Protein AF-A0A7X7JCR7-F1 (afdb_monomer)

Sequence (50 aa):
LPAIEQLEQALESFDGTILLVTHDRRMLETVRLTRRWHVEDGRVTEVDPG

Solvent-accessible surface area (backbone atoms only — not comparable to full-atom values): 3543 Å² total; per-residue (Å²): 140,63,69,66,64,54,47,47,53,54,60,74,69,47,95,69,91,82,87,87,84,78,90,55,65,66,62,64,71,73,44,93,61,96,70,37,74,47,77,56,98,93,40,79,43,82,46,86,68,126

Mean predicted aligned error: 5.57 Å

Structure (mmCIF, N/CA/C/O backbone):
data_AF-A0A7X7JCR7-F1
#
_entry.id   AF-A0A7X7JCR7-F1
#
loop_
_atom_site.group_PDB
_atom_site.id
_atom_site.type_symbol
_atom_site.label_atom_id
_atom_site.label_alt_id
_atom_site.label_comp_id
_atom_site.label_asym_id
_atom_site.label_entity_id
_atom_site.label_seq_id
_atom_site.pdbx_PDB_ins_code
_atom_site.Cartn_x
_atom_site.Cartn_y
_atom_site.Cartn_z
_atom_site.occupancy
_atom_site.B_iso_or_equiv
_atom_site.auth_seq_id
_atom_site.auth_comp_id
_atom_site.auth_asym_id
_atom_site.auth_atom_id
_atom_site.pdbx_PDB_model_num
ATOM 1 N N . LEU A 1 1 ? 11.575 14.842 15.106 1.00 56.97 1 LEU A N 1
ATOM 2 C CA . LEU A 1 1 ? 11.220 13.772 14.151 1.00 56.97 1 LEU A CA 1
ATOM 3 C C . LEU A 1 1 ? 9.776 13.371 14.450 1.00 56.97 1 LEU A C 1
ATOM 5 O O . LEU A 1 1 ? 9.606 12.692 15.444 1.00 56.97 1 LEU A O 1
ATOM 9 N N . PRO A 1 2 ? 8.751 13.943 13.781 1.00 63.22 2 PRO A N 1
ATOM 10 C CA . PRO A 1 2 ? 7.363 13.545 14.077 1.00 63.22 2 PRO A CA 1
ATOM 11 C C . PRO A 1 2 ? 6.452 13.275 12.861 1.00 63.22 2 PRO A C 1
ATOM 13 O O . PRO A 1 2 ? 5.404 12.667 13.018 1.00 63.22 2 PRO A O 1
ATOM 16 N N . ALA A 1 3 ? 6.800 13.726 11.651 1.00 70.06 3 ALA A N 1
ATOM 17 C CA . ALA A 1 3 ? 5.849 13.726 10.532 1.00 70.06 3 ALA A CA 1
ATOM 18 C C . ALA A 1 3 ? 5.641 12.339 9.896 1.00 70.06 3 ALA A C 1
ATOM 20 O O . ALA A 1 3 ? 4.542 12.033 9.448 1.00 70.06 3 ALA A O 1
ATOM 21 N N . ILE A 1 4 ? 6.686 11.505 9.863 1.00 72.12 4 ILE A N 1
ATOM 22 C CA . ILE A 1 4 ? 6.624 10.162 9.261 1.00 72.12 4 ILE A CA 1
ATOM 23 C C . ILE A 1 4 ? 5.824 9.206 10.156 1.00 72.12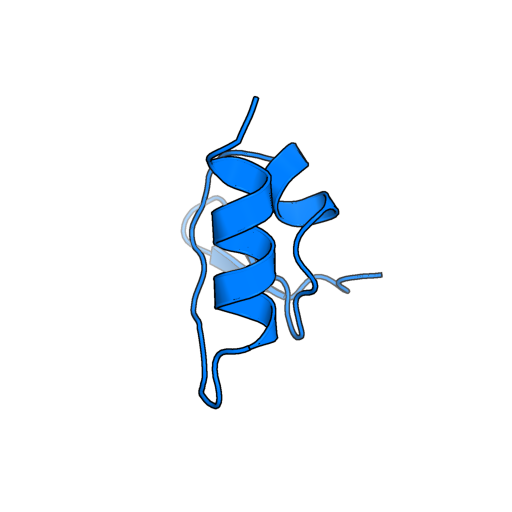 4 ILE A C 1
ATOM 25 O O . ILE A 1 4 ? 4.917 8.543 9.674 1.00 72.12 4 ILE A O 1
ATOM 29 N N . GLU A 1 5 ? 6.074 9.218 11.466 1.00 75.06 5 GLU A N 1
ATOM 30 C CA . GLU A 1 5 ? 5.353 8.375 12.435 1.00 75.06 5 GLU A CA 1
ATOM 31 C C . GLU A 1 5 ? 3.852 8.713 12.492 1.00 75.06 5 GLU A C 1
ATOM 33 O O . GLU A 1 5 ? 3.004 7.827 12.574 1.00 75.06 5 GLU A O 1
ATOM 38 N N . GLN A 1 6 ? 3.498 10.002 12.399 1.00 78.25 6 GLN A N 1
ATOM 39 C CA . GLN A 1 6 ? 2.094 10.421 12.315 1.00 78.25 6 GLN A CA 1
ATOM 40 C C . GLN A 1 6 ? 1.419 9.936 11.030 1.00 78.25 6 GLN A C 1
ATOM 42 O O . GLN A 1 6 ? 0.243 9.575 11.052 1.00 78.25 6 GLN A O 1
ATOM 47 N N . LEU A 1 7 ? 2.153 9.928 9.916 1.00 78.62 7 LEU A N 1
ATOM 48 C CA . LEU A 1 7 ? 1.647 9.412 8.653 1.00 78.62 7 LEU A CA 1
ATOM 49 C C . LEU A 1 7 ? 1.420 7.900 8.738 1.00 78.62 7 LEU A C 1
ATOM 51 O O . LEU A 1 7 ? 0.364 7.438 8.330 1.00 78.62 7 LEU A O 1
ATOM 55 N N . GLU A 1 8 ? 2.341 7.142 9.327 1.00 78.12 8 GLU A N 1
ATOM 56 C CA . GLU A 1 8 ? 2.183 5.696 9.537 1.00 78.12 8 GLU A CA 1
ATOM 57 C C . GLU A 1 8 ? 0.928 5.363 10.355 1.00 78.12 8 GLU A C 1
ATOM 59 O O . GLU A 1 8 ? 0.113 4.556 9.912 1.00 78.12 8 GLU A O 1
ATOM 64 N N . GLN A 1 9 ? 0.699 6.047 11.480 1.00 80.38 9 GLN A N 1
ATOM 65 C CA . GLN A 1 9 ? -0.508 5.839 12.297 1.00 80.38 9 GLN A CA 1
ATOM 66 C C . GLN A 1 9 ? -1.801 6.201 11.554 1.00 80.38 9 GLN A C 1
ATOM 68 O O . GLN A 1 9 ? -2.822 5.520 11.689 1.00 80.38 9 GLN 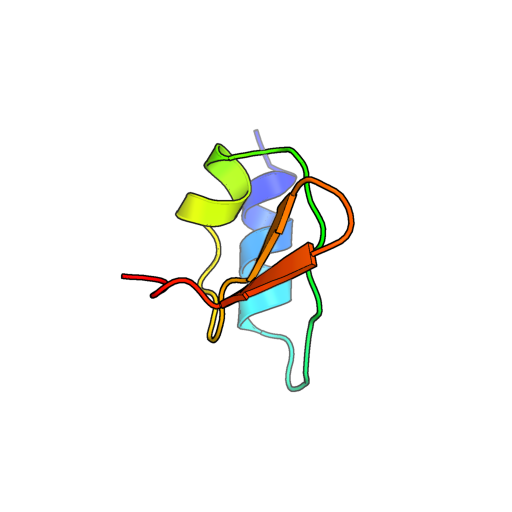A O 1
ATOM 73 N N . ALA A 1 10 ? -1.780 7.274 10.761 1.00 81.19 10 ALA A N 1
ATOM 74 C CA . ALA A 1 10 ? -2.926 7.664 9.946 1.00 81.19 10 ALA A CA 1
ATOM 75 C C . ALA A 1 10 ? -3.222 6.629 8.849 1.00 81.19 10 ALA A C 1
ATOM 77 O O . ALA A 1 10 ? -4.384 6.364 8.558 1.00 81.19 10 ALA A O 1
ATOM 78 N N . LEU A 1 11 ? -2.182 6.026 8.264 1.00 81.69 11 LEU A N 1
ATOM 79 C CA . LEU A 1 11 ? -2.320 4.970 7.262 1.00 81.69 11 LEU A CA 1
ATOM 80 C C . LEU A 1 11 ? -2.844 3.666 7.884 1.00 81.69 11 LEU A C 1
ATOM 82 O O . LEU A 1 11 ? -3.699 3.024 7.283 1.00 81.69 11 LEU A O 1
ATOM 86 N N . GLU A 1 12 ? -2.387 3.294 9.086 1.00 79.38 12 GLU A N 1
ATOM 87 C CA . GLU A 1 12 ? -2.871 2.099 9.799 1.00 79.38 12 GLU A CA 1
ATOM 88 C C . GLU A 1 12 ? -4.334 2.213 10.255 1.00 79.38 12 GLU A C 1
ATOM 90 O O . GLU A 1 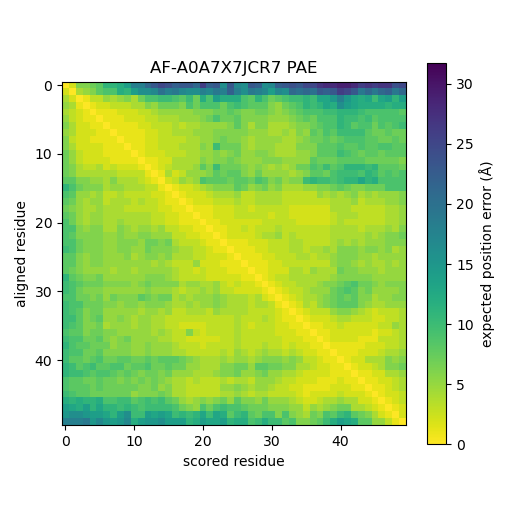12 ? -5.045 1.212 10.292 1.00 79.38 12 GLU A O 1
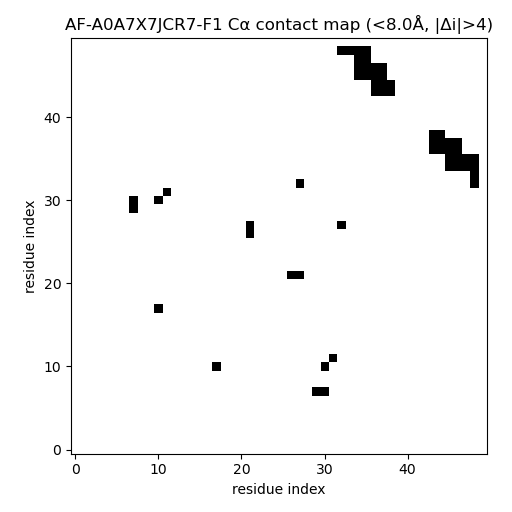ATOM 95 N N . SER A 1 13 ? -4.791 3.420 10.599 1.00 82.75 13 SER A N 1
ATOM 96 C CA . SER A 1 13 ? -6.162 3.679 11.072 1.00 82.75 13 SER A CA 1
ATOM 97 C C . SER A 1 13 ? -7.162 4.000 9.957 1.00 82.75 13 SER A C 1
ATOM 99 O O . SER A 1 13 ? -8.331 4.270 10.235 1.00 82.75 13 SER A O 1
ATOM 101 N N . PHE A 1 14 ? -6.732 3.995 8.694 1.00 84.19 14 PHE A N 1
ATOM 102 C CA . PHE A 1 14 ? -7.604 4.321 7.575 1.00 84.19 14 PHE A CA 1
ATOM 103 C C . PHE A 1 14 ? -8.456 3.115 7.158 1.00 84.19 14 PHE A C 1
ATOM 105 O O . PHE A 1 14 ? -7.962 2.166 6.552 1.00 84.19 14 PHE A O 1
ATOM 112 N N . ASP A 1 15 ? -9.765 3.195 7.407 1.00 80.62 15 ASP A N 1
ATOM 113 C CA . ASP A 1 15 ? -10.758 2.174 7.035 1.00 80.62 15 ASP A CA 1
ATOM 114 C C . ASP A 1 15 ? -11.108 2.199 5.530 1.00 80.62 15 ASP A C 1
ATOM 116 O O . ASP A 1 15 ? -12.265 2.320 5.120 1.00 80.62 15 ASP A O 1
ATOM 120 N N . GLY A 1 16 ? -10.096 2.105 4.667 1.00 84.69 16 GLY A N 1
ATOM 121 C CA . GLY A 1 16 ? -10.267 2.129 3.219 1.00 84.69 16 GLY A CA 1
ATOM 122 C C . GLY A 1 16 ? -9.057 1.597 2.458 1.00 84.69 16 GLY A C 1
ATOM 123 O O . GLY A 1 16 ? -8.128 1.027 3.019 1.00 84.69 16 GLY A O 1
ATOM 124 N N . THR A 1 17 ? -9.070 1.759 1.135 1.00 88.56 17 THR A N 1
ATOM 125 C CA . THR A 1 17 ? -7.931 1.379 0.289 1.00 88.56 17 THR A CA 1
ATOM 126 C C . THR A 1 17 ? -7.039 2.584 0.038 1.00 88.56 17 THR A C 1
ATOM 128 O O . THR A 1 17 ? -7.505 3.614 -0.446 1.00 88.56 17 THR A O 1
ATOM 131 N N . ILE A 1 18 ? -5.747 2.434 0.320 1.00 85.56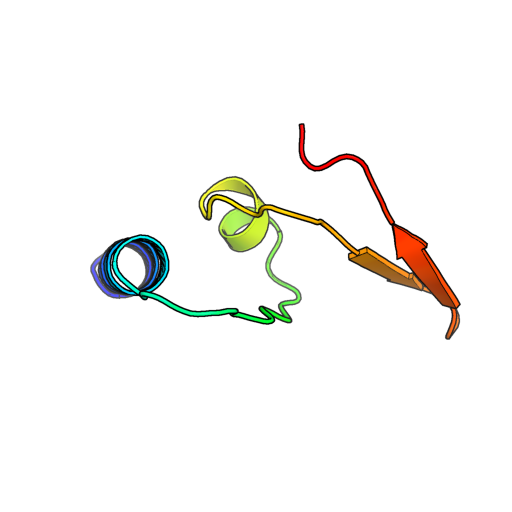 18 ILE A N 1
ATOM 132 C CA . ILE A 1 18 ? -4.724 3.437 0.028 1.00 85.56 18 ILE A CA 1
ATOM 133 C C . ILE A 1 18 ? -3.819 2.909 -1.081 1.00 85.56 18 ILE A C 1
ATOM 135 O O . ILE A 1 18 ? -3.333 1.781 -1.015 1.00 85.56 18 ILE A O 1
ATOM 139 N N . LEU A 1 19 ? -3.563 3.753 -2.081 1.00 88.31 19 LEU A N 1
ATOM 140 C CA . LEU A 1 19 ? -2.490 3.553 -3.047 1.00 88.31 19 LEU A CA 1
ATOM 141 C C . LEU A 1 19 ? -1.363 4.535 -2.727 1.00 88.31 19 LEU A C 1
ATOM 143 O O . LEU A 1 19 ? -1.476 5.730 -2.997 1.00 88.31 19 LEU A O 1
ATOM 147 N N . LEU A 1 20 ? -0.282 4.025 -2.142 1.00 85.69 20 LEU A N 1
ATOM 148 C CA . LEU A 1 20 ? 0.909 4.809 -1.838 1.00 85.69 20 LEU A CA 1
ATOM 149 C C . LEU A 1 20 ? 1.909 4.701 -2.995 1.00 85.69 20 LEU A C 1
ATOM 151 O O . LEU A 1 20 ? 2.372 3.610 -3.320 1.00 85.69 20 LEU A O 1
ATOM 155 N N . VAL A 1 21 ? 2.273 5.840 -3.588 1.00 89.44 21 VAL A N 1
ATOM 156 C CA . VAL A 1 21 ? 3.330 5.935 -4.605 1.00 89.44 21 VAL A CA 1
ATOM 157 C C . VAL A 1 21 ? 4.450 6.793 -4.042 1.00 89.44 21 VAL A C 1
ATOM 159 O O . VAL A 1 21 ? 4.249 7.966 -3.736 1.00 89.44 21 VAL A O 1
ATOM 162 N N . THR A 1 22 ? 5.632 6.207 -3.888 1.00 85.38 22 THR A N 1
ATOM 163 C CA . THR A 1 22 ? 6.801 6.908 -3.360 1.00 85.38 22 THR A CA 1
ATOM 164 C C . THR A 1 22 ? 8.081 6.395 -4.004 1.00 85.38 22 THR A C 1
ATOM 166 O O . THR A 1 22 ? 8.172 5.237 -4.412 1.00 85.38 22 THR A O 1
ATOM 169 N N . HIS A 1 23 ? 9.081 7.269 -4.073 1.00 88.44 23 HIS A N 1
ATOM 170 C CA . HIS A 1 23 ? 10.452 6.905 -4.425 1.00 88.44 23 HIS A CA 1
ATOM 171 C C . HIS A 1 23 ? 11.314 6.611 -3.181 1.00 88.44 23 HIS A C 1
ATOM 173 O O . HIS A 1 23 ? 12.464 6.196 -3.320 1.00 88.44 23 HIS A O 1
ATOM 179 N N . ASP A 1 24 ? 10.778 6.810 -1.970 1.00 86.56 24 ASP A N 1
ATOM 180 C CA . ASP A 1 24 ? 11.481 6.554 -0.712 1.00 86.56 24 ASP A CA 1
ATOM 181 C C . ASP A 1 24 ? 11.340 5.087 -0.285 1.00 86.56 24 ASP A C 1
ATOM 183 O O . ASP A 1 24 ? 10.264 4.615 0.085 1.00 86.56 24 ASP A O 1
ATOM 187 N N . ARG A 1 25 ? 12.461 4.362 -0.311 1.00 81.81 25 ARG A N 1
ATOM 188 C CA . ARG A 1 25 ? 12.517 2.946 0.069 1.00 81.81 25 ARG A CA 1
ATOM 189 C C . ARG A 1 25 ? 12.292 2.715 1.560 1.00 81.81 25 ARG A C 1
ATOM 191 O O . ARG A 1 25 ? 11.699 1.703 1.904 1.00 81.81 25 ARG A O 1
ATOM 198 N N . ARG A 1 26 ? 12.715 3.642 2.426 1.00 81.75 26 ARG A N 1
ATOM 199 C CA . ARG A 1 26 ? 12.553 3.497 3.882 1.00 81.75 26 ARG A CA 1
ATOM 200 C C . ARG A 1 26 ? 11.082 3.562 4.265 1.00 81.75 26 ARG A C 1
ATOM 202 O O . ARG A 1 26 ? 10.620 2.767 5.066 1.00 81.75 26 ARG A O 1
ATOM 209 N N . MET A 1 27 ? 10.329 4.457 3.628 1.00 80.06 27 MET A N 1
ATOM 210 C CA . MET A 1 27 ? 8.885 4.566 3.847 1.00 80.06 27 MET A CA 1
ATOM 211 C C . MET A 1 27 ? 8.137 3.285 3.438 1.00 80.06 27 MET A C 1
ATOM 213 O O . MET A 1 27 ? 7.199 2.881 4.116 1.00 80.06 27 MET A O 1
ATOM 217 N N . LEU A 1 28 ? 8.572 2.625 2.357 1.00 80.75 28 LEU A N 1
ATOM 218 C CA . LEU A 1 28 ? 8.006 1.341 1.920 1.00 80.75 28 LEU A CA 1
ATOM 219 C C . LEU A 1 28 ? 8.318 0.179 2.875 1.00 80.75 28 LEU A C 1
ATOM 221 O O . LEU A 1 28 ? 7.618 -0.825 2.828 1.00 80.75 28 LEU A O 1
ATOM 225 N N . GLU A 1 29 ? 9.375 0.283 3.681 1.00 79.31 29 GLU A N 1
ATOM 226 C CA . GLU A 1 29 ? 9.755 -0.733 4.670 1.00 79.31 29 GLU A CA 1
ATOM 227 C C . GLU A 1 29 ? 9.015 -0.543 6.000 1.00 79.31 29 GLU A C 1
ATOM 229 O O . GLU A 1 29 ? 8.718 -1.526 6.674 1.00 79.31 29 GLU A O 1
ATOM 234 N N . THR A 1 30 ? 8.702 0.700 6.379 1.00 78.69 30 THR A N 1
ATOM 235 C CA . THR A 1 30 ? 8.027 0.980 7.655 1.00 78.69 30 THR A CA 1
ATOM 236 C C . THR A 1 30 ? 6.502 0.868 7.571 1.00 78.69 30 THR A C 1
ATOM 238 O O . THR A 1 30 ? 5.858 0.477 8.542 1.00 78.69 30 THR A O 1
ATOM 241 N N . VAL A 1 31 ? 5.898 1.178 6.418 1.00 79.25 31 VAL A N 1
ATOM 242 C CA . VAL A 1 31 ? 4.440 1.102 6.238 1.00 79.25 31 VAL A CA 1
ATOM 243 C C . VAL A 1 31 ? 4.015 -0.335 5.938 1.00 79.25 31 VAL A C 1
ATOM 245 O O . VAL A 1 31 ? 4.533 -0.970 5.021 1.00 79.25 31 VAL A O 1
ATOM 248 N N . ARG A 1 32 ? 3.003 -0.842 6.653 1.00 77.75 32 ARG A N 1
ATOM 249 C CA . ARG A 1 32 ? 2.381 -2.132 6.322 1.00 77.75 32 ARG A CA 1
ATOM 250 C C . ARG A 1 32 ? 1.610 -2.028 5.010 1.00 77.75 32 ARG A C 1
ATOM 252 O O . ARG A 1 32 ? 0.581 -1.361 4.929 1.00 77.75 32 ARG A O 1
ATOM 259 N N . LEU A 1 33 ? 2.097 -2.723 3.989 1.00 80.38 33 LEU A N 1
ATOM 260 C CA . LEU A 1 33 ? 1.472 -2.798 2.6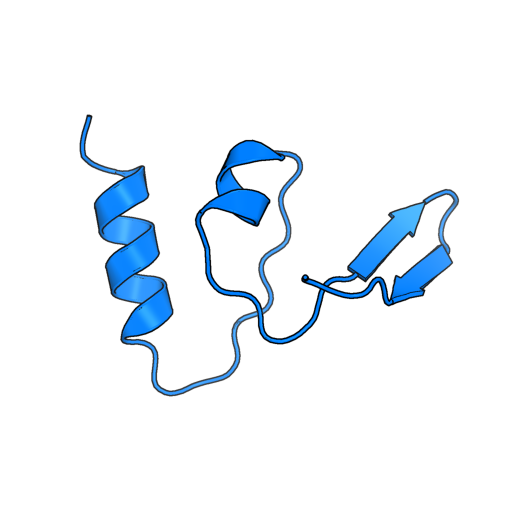73 1.00 80.38 33 LEU A CA 1
ATOM 261 C C . LEU A 1 33 ? 0.799 -4.159 2.497 1.00 80.38 33 LEU A C 1
ATOM 263 O O . LEU A 1 33 ? 1.373 -5.195 2.814 1.00 80.38 33 LEU A O 1
ATOM 267 N N . THR A 1 34 ? -0.413 -4.168 1.949 1.00 83.69 34 THR A N 1
ATOM 268 C CA . THR A 1 34 ? -1.110 -5.414 1.583 1.00 83.69 34 THR A CA 1
ATOM 269 C C . THR A 1 34 ? -0.641 -5.969 0.241 1.00 83.69 34 THR A C 1
ATOM 271 O O . THR A 1 34 ? -0.747 -7.169 0.001 1.00 83.69 34 THR A O 1
ATOM 274 N N . ARG A 1 35 ? -0.140 -5.098 -0.643 1.00 87.31 35 ARG A N 1
ATOM 275 C CA . ARG A 1 35 ? 0.426 -5.419 -1.959 1.00 87.31 35 ARG A CA 1
ATOM 276 C C . ARG A 1 35 ? 1.551 -4.447 -2.272 1.00 87.31 35 ARG A C 1
ATOM 278 O O . ARG A 1 35 ? 1.457 -3.270 -1.920 1.00 87.31 35 ARG A O 1
ATOM 285 N N . ARG A 1 36 ? 2.583 -4.915 -2.974 1.00 89.06 36 ARG A N 1
ATOM 286 C CA . ARG A 1 36 ? 3.693 -4.072 -3.423 1.00 89.06 36 ARG A CA 1
ATOM 287 C C . ARG A 1 36 ? 3.861 -4.191 -4.930 1.00 89.06 36 ARG A C 1
ATOM 289 O O . ARG A 1 36 ? 3.975 -5.284 -5.476 1.00 89.06 36 ARG A O 1
ATOM 296 N N . TRP A 1 37 ? 3.895 -3.047 -5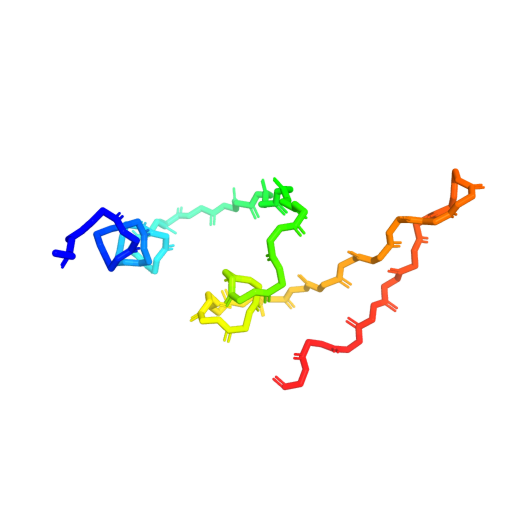.604 1.00 91.31 37 TRP A N 1
ATOM 297 C CA . TRP A 1 37 ? 4.125 -2.973 -7.042 1.00 91.31 37 TRP A CA 1
ATOM 298 C C . TRP A 1 37 ? 5.441 -2.267 -7.329 1.00 91.31 37 TRP A C 1
ATOM 300 O O . TRP A 1 37 ? 5.732 -1.215 -6.758 1.00 91.31 37 TRP A O 1
ATOM 310 N N . HIS A 1 38 ? 6.232 -2.852 -8.221 1.00 90.25 38 HIS A N 1
ATOM 311 C CA . HIS A 1 38 ? 7.411 -2.225 -8.784 1.00 90.25 38 HIS A CA 1
ATOM 312 C C . HIS A 1 38 ? 7.085 -1.744 -10.197 1.00 90.25 38 HIS A C 1
ATOM 314 O O . HIS A 1 38 ? 6.533 -2.492 -11.005 1.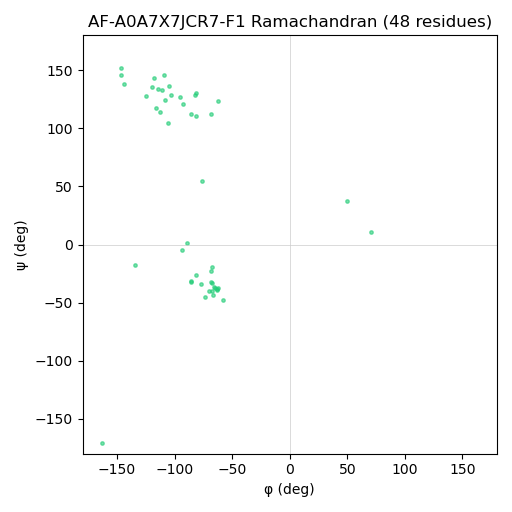00 90.25 38 HIS A O 1
ATOM 320 N N . VAL A 1 39 ? 7.385 -0.474 -10.472 1.00 91.75 39 VAL A N 1
ATOM 321 C CA . VAL A 1 39 ? 7.169 0.133 -11.785 1.00 91.75 39 VAL A CA 1
ATOM 322 C C . VAL A 1 39 ? 8.524 0.442 -1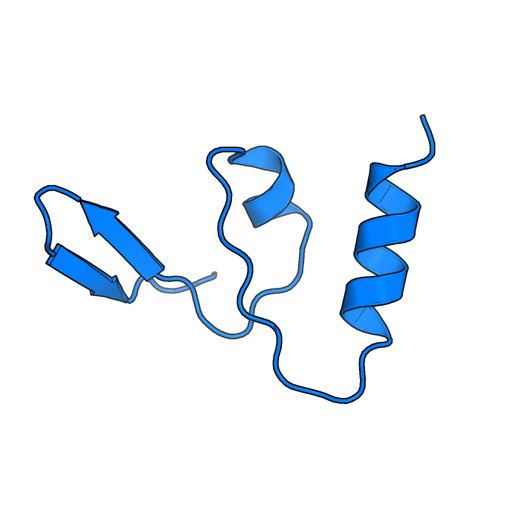2.399 1.00 91.75 39 VAL A C 1
ATOM 324 O O . VAL A 1 39 ? 9.249 1.296 -11.895 1.00 91.75 39 VAL A O 1
ATOM 327 N N . GLU A 1 40 ? 8.849 -0.245 -13.486 1.00 92.62 40 GLU A N 1
ATOM 328 C CA . GLU A 1 40 ? 10.121 -0.118 -14.198 1.00 92.62 40 GLU A CA 1
ATOM 329 C C . GLU A 1 40 ? 9.877 -0.271 -15.703 1.00 92.62 40 GLU A C 1
ATOM 331 O O . GLU A 1 40 ? 9.056 -1.087 -16.124 1.00 92.62 40 GLU A O 1
ATOM 336 N N . ASP A 1 41 ? 10.532 0.561 -16.518 1.00 93.31 41 ASP A N 1
ATOM 337 C CA . ASP A 1 41 ? 10.411 0.556 -17.986 1.00 93.31 41 ASP A CA 1
ATOM 338 C C . ASP A 1 41 ? 8.960 0.571 -18.512 1.00 93.31 41 ASP A C 1
ATOM 340 O O . ASP A 1 41 ? 8.607 -0.082 -19.497 1.00 93.31 41 ASP A O 1
ATOM 344 N N . GLY A 1 42 ? 8.078 1.309 -17.828 1.00 93.38 42 GLY A N 1
ATOM 345 C CA . GLY A 1 42 ? 6.656 1.403 -18.179 1.00 93.38 42 GLY A CA 1
ATOM 346 C C . GLY A 1 42 ? 5.851 0.126 -17.909 1.00 93.38 42 GLY A C 1
ATOM 347 O O . GLY A 1 42 ? 4.703 0.025 -18.343 1.00 93.38 42 GLY A O 1
ATOM 348 N N . ARG A 1 43 ? 6.425 -0.849 -17.197 1.00 93.38 43 ARG A N 1
ATOM 349 C CA . ARG A 1 43 ? 5.755 -2.073 -16.752 1.00 93.38 43 ARG A CA 1
ATOM 350 C C . ARG A 1 43 ? 5.540 -2.049 -15.251 1.00 93.38 43 ARG A C 1
ATOM 352 O O . ARG A 1 43 ? 6.367 -1.543 -14.504 1.00 93.38 43 ARG A O 1
ATOM 359 N N . VAL A 1 44 ? 4.427 -2.639 -14.829 1.00 93.69 44 VAL A N 1
ATOM 360 C CA . VAL A 1 44 ? 4.089 -2.843 -13.420 1.00 93.69 44 VAL A CA 1
ATOM 361 C C . VAL A 1 44 ? 4.218 -4.328 -13.116 1.00 93.69 44 VAL A C 1
ATOM 363 O O . VAL A 1 44 ? 3.595 -5.150 -13.790 1.00 93.69 44 VAL A O 1
ATOM 366 N N . THR A 1 45 ? 5.020 -4.670 -12.117 1.00 93.75 45 THR A N 1
ATOM 367 C CA . THR A 1 45 ? 5.153 -6.033 -11.600 1.00 93.75 45 THR A CA 1
ATOM 368 C C . THR A 1 45 ? 4.765 -6.063 -10.132 1.00 93.75 45 THR A C 1
ATOM 370 O O . THR A 1 45 ? 5.138 -5.187 -9.353 1.00 93.75 45 THR A O 1
ATOM 373 N N . GLU A 1 46 ? 3.982 -7.065 -9.747 1.00 91.25 46 GLU A N 1
ATOM 374 C CA . GLU A 1 46 ? 3.688 -7.312 -8.341 1.00 91.25 46 GLU A CA 1
ATOM 375 C C . GLU A 1 46 ? 4.833 -8.092 -7.709 1.00 91.25 46 GLU A C 1
ATOM 377 O O . GLU A 1 46 ? 5.296 -9.092 -8.257 1.00 91.25 46 GLU A O 1
ATOM 382 N N . VAL A 1 47 ? 5.318 -7.579 -6.582 1.00 88.50 47 VAL A N 1
ATOM 383 C CA . VAL A 1 47 ? 6.385 -8.181 -5.790 1.00 88.50 47 VAL A CA 1
ATOM 384 C C . VAL A 1 47 ? 5.837 -8.520 -4.412 1.00 88.50 47 VAL A C 1
ATOM 386 O O . VAL A 1 47 ? 5.004 -7.794 -3.868 1.00 88.50 47 VAL A O 1
ATOM 389 N N . ASP A 1 48 ? 6.295 -9.642 -3.867 1.00 79.31 48 ASP A N 1
ATOM 390 C CA . ASP A 1 48 ? 5.875 -10.104 -2.549 1.00 79.31 48 ASP A CA 1
ATOM 391 C C . ASP A 1 48 ? 6.298 -9.068 -1.487 1.00 79.31 48 ASP A C 1
ATOM 393 O O . ASP A 1 48 ? 7.475 -8.681 -1.465 1.00 79.31 48 ASP A O 1
ATOM 397 N N . PRO A 1 49 ? 5.367 -8.534 -0.672 1.00 69.56 49 PRO A N 1
ATOM 398 C CA . PRO A 1 49 ? 5.696 -7.502 0.305 1.00 69.56 49 PRO A CA 1
ATOM 399 C C . PRO A 1 49 ? 6.597 -7.995 1.449 1.00 69.56 49 PRO A C 1
ATOM 401 O O . PRO A 1 49 ? 7.282 -7.147 2.023 1.00 69.56 49 PRO A O 1
ATOM 404 N N . GLY A 1 50 ? 6.681 -9.313 1.696 1.00 61.75 50 GLY A N 1
ATOM 405 C CA . GLY A 1 50 ? 7.489 -9.900 2.775 1.00 61.75 50 GLY A CA 1
ATOM 406 C C . GLY A 1 50 ? 6.828 -9.818 4.145 1.00 61.75 50 GLY A C 1
ATOM 407 O O . GLY A 1 50 ? 6.460 -8.702 4.568 1.00 61.75 50 GLY A O 1
#

Foldseek 3Di:
DPDLVVVQVVLVPDPDDDDDDDPDPVSLLSHDDPWDWDADPNDIDTDDSD

Nearest PDB structures (foldseek):
  1f2t-assembly1_B  TM=6.246E-01  e=8.962E-01  Pyrococcus furiosus
  1xex-assembly1_B-2  TM=5.463E-01  e=3.478E+00  Pyrococcus furiosus

pLDDT: mean 82.58, std 8.26, range [56.97, 93.75]

Radius of gyration: 12.02 Å; Cα contacts (8 Å, |Δi|>4): 28; chains: 1; bounding box: 23×24×32 Å

Secondary structure (DSSP, 8-state):
--HHHHHHHHHHT-SS------S-HHHHHHS--S-EEEEETTEEEEE---